Protein AF-A0A821QV28-F1 (afdb_monomer_lite)

Structure (mmCIF, N/CA/C/O backbone):
data_AF-A0A821QV28-F1
#
_entry.id   AF-A0A821QV28-F1
#
loop_
_atom_site.group_PDB
_atom_site.id
_atom_site.type_symbol
_atom_site.label_atom_id
_atom_site.label_alt_id
_atom_site.label_comp_id
_atom_site.label_asym_id
_atom_site.label_entity_id
_atom_site.label_seq_id
_atom_site.pdbx_PDB_ins_code
_atom_site.Cartn_x
_atom_site.Cartn_y
_atom_site.Cartn_z
_atom_site.occupancy
_atom_site.B_iso_or_equiv
_atom_site.auth_seq_id
_atom_site.auth_comp_id
_atom_site.auth_asym_id
_atom_site.auth_atom_id
_atom_site.pdbx_PDB_model_num
ATOM 1 N N . ASN A 1 1 ? -8.777 -14.352 -4.827 1.00 67.94 1 ASN A N 1
ATOM 2 C CA . ASN A 1 1 ? -8.842 -13.408 -3.684 1.00 67.94 1 ASN A CA 1
ATOM 3 C C . ASN A 1 1 ? -9.939 -12.358 -3.811 1.00 67.94 1 ASN A C 1
ATOM 5 O O . ASN A 1 1 ? -9.787 -11.264 -3.285 1.00 67.94 1 ASN A O 1
ATOM 9 N N . GLU A 1 2 ? -11.066 -12.674 -4.447 1.00 85.44 2 GLU A N 1
ATOM 10 C CA . GLU A 1 2 ? -12.109 -11.675 -4.712 1.00 85.44 2 GLU A CA 1
ATOM 11 C C . GLU A 1 2 ? -12.699 -11.081 -3.426 1.00 85.44 2 GLU A C 1
ATOM 13 O O . GLU A 1 2 ? -12.804 -9.868 -3.300 1.00 85.44 2 GLU A O 1
ATOM 18 N N . PHE A 1 3 ? -12.941 -11.912 -2.410 1.00 91.00 3 PHE A N 1
ATOM 19 C CA . PHE A 1 3 ? -13.426 -11.457 -1.105 1.00 91.00 3 PHE A CA 1
ATOM 20 C C . PHE A 1 3 ? -12.509 -10.420 -0.432 1.00 91.00 3 PHE A C 1
ATOM 22 O O . PHE A 1 3 ? -12.969 -9.412 0.104 1.00 91.00 3 PHE A O 1
ATOM 29 N N . ALA A 1 4 ? -11.198 -10.654 -0.468 1.00 91.31 4 ALA A N 1
ATOM 30 C CA . ALA A 1 4 ? -10.232 -9.755 0.151 1.00 91.31 4 ALA A CA 1
ATOM 31 C C . ALA A 1 4 ? -10.121 -8.424 -0.614 1.00 91.31 4 ALA A C 1
ATOM 33 O O . ALA A 1 4 ? -10.015 -7.376 0.016 1.00 91.31 4 ALA A O 1
ATOM 34 N N . VAL A 1 5 ? -10.248 -8.441 -1.946 1.00 92.12 5 VAL A N 1
ATOM 35 C CA . VAL A 1 5 ? -10.335 -7.213 -2.757 1.00 92.12 5 VAL A CA 1
ATOM 36 C C . VAL A 1 5 ? -11.605 -6.422 -2.428 1.00 92.12 5 VAL A C 1
ATOM 38 O O . VAL A 1 5 ? -11.528 -5.225 -2.169 1.00 92.12 5 VAL A O 1
ATOM 41 N N . GLN A 1 6 ? -12.757 -7.090 -2.330 1.00 93.75 6 GLN A N 1
ATOM 42 C CA . GLN A 1 6 ? -14.013 -6.439 -1.936 1.00 93.75 6 GLN A CA 1
ATOM 43 C C . GLN A 1 6 ? -13.938 -5.838 -0.524 1.00 93.75 6 GLN A C 1
ATOM 45 O O . GLN A 1 6 ? -14.475 -4.763 -0.272 1.00 93.75 6 GLN A O 1
ATOM 50 N N . THR A 1 7 ? -13.217 -6.491 0.391 1.00 94.25 7 THR A N 1
ATOM 51 C CA . THR A 1 7 ? -12.977 -5.956 1.740 1.00 94.25 7 THR A CA 1
ATOM 52 C C . THR A 1 7 ? -12.125 -4.686 1.692 1.00 94.25 7 THR A C 1
ATOM 54 O O . THR A 1 7 ? -12.457 -3.706 2.351 1.00 94.25 7 THR A O 1
ATOM 57 N N . ILE A 1 8 ? -11.068 -4.661 0.874 1.00 95.25 8 ILE A N 1
ATOM 58 C CA . ILE A 1 8 ? -10.239 -3.463 0.664 1.00 95.25 8 ILE A CA 1
ATOM 59 C C . ILE A 1 8 ? -11.078 -2.304 0.109 1.00 95.25 8 ILE A C 1
ATOM 61 O O . ILE A 1 8 ? -10.958 -1.175 0.581 1.00 95.25 8 ILE A O 1
ATOM 65 N N . HIS A 1 9 ? -11.972 -2.573 -0.845 1.00 94.44 9 HIS A N 1
ATOM 66 C CA . HIS A 1 9 ? -12.869 -1.547 -1.389 1.00 94.44 9 HIS A CA 1
ATOM 67 C C . HIS A 1 9 ? -13.898 -1.066 -0.360 1.00 94.44 9 HIS A C 1
ATOM 69 O O . HIS A 1 9 ? -14.207 0.122 -0.314 1.00 94.44 9 HIS A O 1
ATOM 75 N N . ALA A 1 10 ? -14.389 -1.944 0.517 1.00 95.00 10 ALA A N 1
ATOM 76 C CA . ALA A 1 10 ? -15.246 -1.533 1.625 1.00 95.00 10 ALA A CA 1
ATOM 77 C C . ALA A 1 10 ? -14.508 -0.599 2.605 1.00 95.00 10 ALA A C 1
ATOM 79 O O . ALA A 1 10 ? -15.081 0.400 3.041 1.00 95.00 10 ALA A O 1
ATOM 80 N N . ILE A 1 11 ? -13.230 -0.871 2.898 1.00 94.25 11 ILE A N 1
ATOM 81 C CA . ILE A 1 11 ? -12.375 0.007 3.715 1.00 94.25 11 ILE A CA 1
ATOM 82 C C . ILE A 1 11 ? -12.212 1.380 3.047 1.00 94.25 11 ILE A C 1
ATOM 84 O O . ILE A 1 11 ? -12.380 2.399 3.717 1.00 94.25 11 ILE A O 1
ATOM 88 N N . ASP A 1 12 ? -11.951 1.422 1.735 1.00 93.81 12 ASP A N 1
ATOM 89 C CA . ASP A 1 12 ? -11.854 2.673 0.961 1.00 93.81 12 ASP A CA 1
ATOM 90 C C . ASP A 1 12 ? -13.133 3.516 1.089 1.00 93.81 12 ASP A C 1
ATOM 92 O O . ASP A 1 12 ? -13.085 4.716 1.363 1.00 93.81 12 ASP A O 1
ATOM 96 N N . LEU A 1 13 ? -14.304 2.890 0.949 1.00 93.56 13 LEU A N 1
ATOM 97 C CA . LEU A 1 13 ? -15.590 3.578 1.084 1.00 93.56 13 LEU A CA 1
ATOM 98 C C . LEU A 1 13 ? -15.814 4.132 2.496 1.00 93.56 13 LEU A C 1
ATOM 100 O O . LEU A 1 13 ? -16.334 5.241 2.633 1.00 93.56 13 LEU A O 1
ATOM 104 N N . CYS A 1 14 ? -15.428 3.388 3.534 1.00 93.69 14 CYS A N 1
ATOM 105 C CA . CYS A 1 14 ? -15.527 3.844 4.920 1.00 93.69 14 CYS A CA 1
ATOM 106 C C . CYS A 1 14 ? -14.605 5.038 5.183 1.00 93.69 14 CYS A C 1
ATOM 108 O O . CYS A 1 14 ? -15.067 6.055 5.695 1.00 93.69 14 CYS A O 1
ATOM 110 N N . ALA A 1 15 ? -13.338 4.945 4.776 1.00 92.50 15 ALA A N 1
ATOM 111 C CA . ALA A 1 15 ? -12.361 6.013 4.950 1.00 92.50 15 ALA A CA 1
ATOM 112 C C . ALA A 1 15 ? -12.755 7.291 4.188 1.00 92.50 15 ALA A C 1
ATOM 114 O O . ALA A 1 15 ? -12.667 8.382 4.736 1.00 92.50 15 ALA A O 1
ATOM 115 N N . ASN A 1 16 ? -13.274 7.177 2.960 1.00 90.62 16 ASN A N 1
ATOM 116 C CA . ASN A 1 16 ? -13.721 8.351 2.197 1.00 90.62 16 ASN A CA 1
ATOM 117 C C . ASN A 1 16 ? -14.967 9.032 2.783 1.00 90.62 16 ASN A C 1
ATOM 119 O O . ASN A 1 16 ? -15.176 10.221 2.558 1.00 90.62 16 ASN A O 1
ATOM 123 N N . ARG A 1 17 ? -15.836 8.288 3.478 1.00 91.25 17 ARG A N 1
ATOM 124 C CA . ARG A 1 17 ? -17.091 8.829 4.029 1.00 91.25 17 ARG A CA 1
ATOM 125 C C . ARG A 1 17 ? -16.951 9.337 5.457 1.00 91.25 17 ARG A C 1
ATOM 127 O O . ARG A 1 17 ? -17.713 10.215 5.848 1.00 91.25 17 ARG A O 1
ATOM 134 N N . ILE A 1 18 ? -16.038 8.758 6.231 1.00 93.00 18 ILE A N 1
ATOM 135 C CA . ILE A 1 18 ? -15.889 9.003 7.665 1.00 93.00 18 ILE A CA 1
ATOM 136 C C . ILE A 1 18 ? -14.421 9.359 7.929 1.00 93.00 18 ILE A C 1
ATOM 138 O O . ILE A 1 18 ? -13.539 8.498 7.986 1.00 93.00 18 ILE A O 1
ATOM 142 N N . SER A 1 19 ? -14.148 10.650 8.101 1.00 87.75 19 SER A N 1
ATOM 143 C CA . SER A 1 19 ? -12.798 11.175 8.342 1.00 87.75 19 SER A CA 1
ATOM 144 C C . SER A 1 19 ? -12.127 10.574 9.582 1.00 87.75 19 SER A C 1
ATOM 146 O O . SER A 1 19 ? -10.928 10.312 9.588 1.00 87.75 19 SER A O 1
ATOM 148 N N . GLU A 1 20 ? -12.916 10.283 10.611 1.00 91.69 20 GLU A N 1
ATOM 149 C CA . GLU A 1 20 ? -12.494 9.810 11.926 1.00 91.69 20 GLU A CA 1
ATOM 150 C C . GLU A 1 20 ? -11.893 8.403 11.879 1.00 91.69 20 GLU A C 1
ATOM 152 O O . GLU A 1 20 ? -11.078 8.050 12.728 1.00 91.69 20 GLU A O 1
ATOM 157 N N . VAL A 1 21 ? -12.263 7.597 10.877 1.00 92.69 21 VAL A N 1
ATOM 158 C CA . VAL A 1 21 ? -11.722 6.241 10.694 1.00 92.69 21 VAL A CA 1
ATOM 159 C C . VAL A 1 21 ? -10.652 6.178 9.610 1.00 92.69 21 VAL A C 1
ATOM 161 O O . VAL A 1 21 ? -10.061 5.117 9.419 1.00 92.69 21 VAL A O 1
ATOM 164 N N . THR A 1 22 ? -10.374 7.281 8.905 1.00 90.69 22 THR A N 1
ATOM 165 C CA . THR A 1 22 ? -9.421 7.305 7.782 1.00 90.69 22 THR A CA 1
ATOM 166 C C . THR A 1 22 ? -8.031 6.848 8.217 1.00 90.69 22 THR A C 1
ATOM 168 O O . THR A 1 22 ? -7.430 6.002 7.558 1.00 90.69 22 THR A O 1
ATOM 171 N N . GLU A 1 23 ? -7.539 7.341 9.356 1.00 90.38 23 GLU A N 1
ATOM 172 C CA . GLU A 1 23 ? -6.225 6.961 9.884 1.00 90.38 23 GLU A CA 1
ATOM 173 C C . GLU A 1 23 ? -6.165 5.470 10.256 1.00 90.38 23 GLU A C 1
ATOM 175 O O . GLU A 1 23 ? -5.220 4.769 9.889 1.00 90.38 23 GLU A O 1
ATOM 180 N N . ALA A 1 24 ? -7.202 4.951 10.920 1.00 91.94 24 ALA A N 1
ATOM 181 C CA . ALA A 1 24 ? -7.296 3.531 11.256 1.00 91.94 24 ALA A CA 1
ATOM 182 C C . ALA A 1 24 ? -7.334 2.651 9.993 1.00 91.94 24 ALA A C 1
ATOM 184 O O . ALA A 1 24 ? -6.616 1.655 9.907 1.00 91.94 24 ALA A O 1
ATOM 185 N N . CYS A 1 25 ? -8.109 3.057 8.983 1.00 93.50 25 CYS A N 1
ATOM 186 C CA . CYS A 1 25 ? -8.199 2.369 7.696 1.00 93.50 25 CYS A CA 1
ATOM 187 C C . CYS A 1 25 ? -6.853 2.356 6.960 1.00 93.50 25 CYS A C 1
ATOM 189 O O . CYS A 1 25 ? -6.450 1.325 6.426 1.00 93.50 25 CYS A O 1
ATOM 191 N N . LEU A 1 26 ? -6.131 3.479 6.958 1.00 92.06 26 LEU A N 1
ATOM 192 C CA . LEU A 1 26 ? -4.796 3.576 6.371 1.00 92.06 26 LEU A CA 1
ATOM 193 C C . LEU A 1 26 ? -3.798 2.631 7.054 1.00 92.06 26 LEU A C 1
ATOM 195 O O . LEU A 1 26 ? -3.036 1.953 6.365 1.00 92.06 26 LEU A O 1
ATOM 199 N N . ASN A 1 27 ? -3.826 2.540 8.385 1.00 91.69 27 ASN A N 1
ATOM 200 C CA . ASN A 1 27 ? -2.958 1.628 9.132 1.00 91.69 27 ASN A CA 1
ATOM 201 C C . ASN A 1 27 ? -3.236 0.154 8.793 1.00 91.69 27 ASN A C 1
ATOM 203 O O . ASN A 1 27 ? -2.295 -0.609 8.568 1.00 91.69 27 ASN A O 1
ATOM 207 N N . GLU A 1 28 ? -4.506 -0.241 8.677 1.00 92.88 28 GLU A N 1
ATOM 208 C CA . GLU A 1 28 ? -4.884 -1.592 8.237 1.00 92.88 28 GLU A CA 1
ATOM 209 C C . GLU A 1 28 ? -4.412 -1.886 6.804 1.00 92.88 28 GLU A C 1
ATOM 211 O O . GLU A 1 28 ? -3.822 -2.935 6.533 1.00 92.88 28 GLU A O 1
ATOM 216 N N . LEU A 1 29 ? -4.581 -0.936 5.878 1.00 93.25 29 LEU A N 1
ATOM 217 C CA . LEU A 1 29 ? -4.119 -1.090 4.495 1.00 93.25 29 LEU A CA 1
ATOM 218 C C . LEU A 1 29 ? -2.593 -1.272 4.414 1.00 93.25 29 LEU A C 1
ATOM 220 O O . LEU A 1 29 ? -2.112 -2.084 3.624 1.00 93.25 29 LEU A O 1
ATOM 224 N N . VAL A 1 30 ? -1.820 -0.587 5.263 1.00 92.38 30 VAL A N 1
ATOM 225 C CA . VAL A 1 30 ? -0.359 -0.776 5.354 1.00 92.38 30 VAL A CA 1
ATOM 226 C C . VAL A 1 30 ? 0.000 -2.196 5.800 1.00 92.38 30 VAL A C 1
ATOM 228 O O . VAL A 1 30 ? 0.936 -2.801 5.268 1.00 92.38 30 VAL A O 1
ATOM 231 N N . VAL A 1 31 ? -0.757 -2.778 6.732 1.00 91.31 31 VAL A N 1
ATOM 232 C CA . VAL A 1 31 ? -0.569 -4.180 7.136 1.00 91.31 31 VAL A CA 1
ATOM 233 C C . VAL A 1 31 ? -0.865 -5.130 5.969 1.00 91.31 31 VAL A C 1
ATOM 235 O O . VAL A 1 31 ? -0.139 -6.112 5.771 1.00 91.31 31 VAL A O 1
ATOM 238 N N . LEU A 1 32 ? -1.886 -4.836 5.156 1.00 91.00 32 LEU A N 1
ATOM 239 C CA . LEU A 1 32 ? -2.223 -5.625 3.965 1.00 91.00 32 LEU A CA 1
ATOM 240 C C . LEU A 1 32 ? -1.129 -5.572 2.887 1.00 91.00 32 LEU A C 1
ATOM 242 O O . LEU A 1 32 ? -0.855 -6.589 2.248 1.00 91.00 32 LEU A O 1
ATOM 246 N N . MET A 1 33 ? -0.421 -4.448 2.753 1.00 87.69 33 MET A N 1
ATOM 247 C CA . MET A 1 33 ? 0.730 -4.314 1.847 1.00 87.69 33 MET A CA 1
ATOM 248 C C . MET A 1 33 ? 1.929 -5.199 2.217 1.00 87.69 33 MET A C 1
ATOM 250 O O . MET A 1 33 ? 2.791 -5.450 1.377 1.00 87.69 33 MET A O 1
ATOM 254 N N . SER A 1 34 ? 1.997 -5.683 3.459 1.00 85.06 34 SER A N 1
ATOM 255 C CA . SER A 1 34 ? 3.053 -6.591 3.926 1.00 85.06 34 SER A CA 1
ATOM 256 C C . SER A 1 34 ? 2.712 -8.078 3.727 1.00 85.06 34 SER A C 1
ATOM 258 O O . SER A 1 34 ? 3.475 -8.954 4.143 1.00 85.06 34 SER A O 1
ATOM 260 N N . LYS A 1 35 ? 1.559 -8.401 3.124 1.00 86.69 35 LYS A N 1
ATOM 261 C CA . LYS A 1 35 ? 1.171 -9.785 2.805 1.00 86.69 35 LYS A CA 1
ATOM 262 C C . LYS A 1 35 ? 1.947 -10.310 1.591 1.00 86.69 35 LYS A C 1
ATOM 264 O O . LYS A 1 35 ? 2.633 -9.570 0.905 1.00 86.69 35 LYS A O 1
ATOM 269 N N . LYS A 1 36 ? 1.859 -11.622 1.338 1.00 82.56 36 LYS A N 1
ATOM 270 C CA . LYS A 1 36 ? 2.537 -12.275 0.199 1.00 82.56 36 LYS A CA 1
ATOM 271 C C . LYS A 1 36 ? 1.772 -12.157 -1.120 1.00 82.56 36 LYS A C 1
ATOM 273 O O . LYS A 1 36 ? 2.334 -12.448 -2.167 1.00 82.56 36 LYS A O 1
ATOM 278 N N . ASP A 1 37 ? 0.494 -11.801 -1.060 1.00 90.25 37 ASP A N 1
ATOM 279 C CA . ASP A 1 37 ? -0.377 -11.823 -2.226 1.00 90.25 37 ASP A CA 1
ATOM 280 C C . ASP A 1 37 ? -0.286 -10.517 -3.010 1.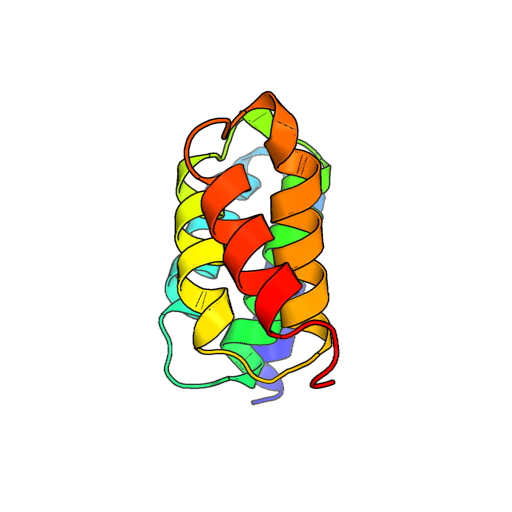00 90.25 37 ASP A C 1
ATOM 282 O O . ASP A 1 37 ? -0.756 -9.476 -2.558 1.00 90.25 37 ASP A O 1
ATOM 286 N N . GLU A 1 38 ? 0.303 -10.580 -4.198 1.00 89.31 38 GLU A N 1
ATOM 287 C CA . GLU A 1 38 ? 0.577 -9.398 -5.010 1.00 89.31 38 GLU A CA 1
ATOM 288 C C . GLU A 1 38 ? -0.691 -8.628 -5.408 1.00 89.31 38 GLU A C 1
ATOM 290 O O . GLU A 1 38 ? -0.662 -7.401 -5.469 1.00 89.31 38 GLU A O 1
ATOM 295 N N . THR A 1 39 ? -1.827 -9.316 -5.592 1.00 90.94 39 THR A N 1
ATOM 296 C CA . THR A 1 39 ? -3.110 -8.662 -5.909 1.00 90.94 39 THR A CA 1
ATOM 297 C C . THR A 1 39 ? -3.601 -7.837 -4.723 1.00 90.94 39 THR A C 1
ATOM 299 O O . THR A 1 39 ? -4.039 -6.702 -4.889 1.00 90.94 39 THR A O 1
ATOM 302 N N . ILE A 1 40 ? -3.481 -8.383 -3.511 1.00 92.44 40 ILE A N 1
ATOM 303 C CA . ILE A 1 40 ? -3.845 -7.687 -2.269 1.00 92.44 40 ILE A CA 1
ATOM 304 C C . ILE A 1 40 ? -2.952 -6.478 -2.035 1.00 92.44 40 ILE A C 1
ATOM 306 O O . ILE A 1 40 ? -3.455 -5.403 -1.704 1.00 92.44 40 ILE A O 1
ATOM 310 N N . ILE A 1 41 ? -1.643 -6.631 -2.242 1.00 92.00 41 ILE A N 1
ATOM 311 C CA . ILE A 1 41 ? -0.697 -5.518 -2.138 1.00 92.00 41 ILE A CA 1
ATOM 312 C C . ILE A 1 41 ? -1.071 -4.431 -3.154 1.00 92.00 41 ILE A C 1
ATOM 314 O O . ILE A 1 41 ? -1.145 -3.259 -2.790 1.00 92.00 41 ILE A O 1
ATOM 318 N N . ALA A 1 42 ? -1.341 -4.804 -4.408 1.00 92.00 42 ALA A N 1
ATOM 319 C CA . ALA A 1 42 ? -1.652 -3.849 -5.461 1.00 92.00 42 ALA A CA 1
ATOM 320 C C . ALA A 1 42 ? -2.938 -3.059 -5.192 1.00 92.00 42 ALA A C 1
ATOM 322 O O . ALA A 1 42 ? -2.916 -1.832 -5.272 1.00 92.00 42 ALA A O 1
ATOM 323 N N . GLU A 1 43 ? -4.026 -3.733 -4.819 1.00 94.25 43 GLU A N 1
ATOM 324 C CA . GLU A 1 43 ? -5.284 -3.065 -4.467 1.00 94.25 43 GLU A CA 1
ATOM 325 C C . GLU A 1 43 ? -5.126 -2.156 -3.243 1.00 94.25 43 GLU A C 1
ATOM 327 O O . GLU A 1 43 ? -5.574 -1.009 -3.260 1.00 94.25 43 GLU A O 1
ATOM 332 N N . SER A 1 44 ? -4.400 -2.611 -2.215 1.00 94.25 44 SER A N 1
ATOM 333 C CA . SER A 1 44 ? -4.122 -1.795 -1.023 1.00 94.25 44 SER A CA 1
ATOM 334 C C . SER A 1 44 ? -3.356 -0.518 -1.380 1.00 94.25 44 SER A C 1
ATOM 336 O O . SER A 1 44 ? -3.710 0.565 -0.922 1.00 94.25 44 SER A O 1
ATOM 338 N N . VAL A 1 45 ? -2.340 -0.618 -2.246 1.00 93.56 45 VAL A N 1
ATOM 339 C CA . VAL A 1 45 ? -1.555 0.530 -2.729 1.00 93.56 45 VAL A CA 1
ATOM 340 C C . VAL A 1 45 ? -2.424 1.527 -3.499 1.00 93.56 45 VAL A C 1
ATOM 342 O O . VAL A 1 45 ? -2.271 2.736 -3.319 1.00 93.56 45 VAL A O 1
ATOM 345 N N . VAL A 1 46 ? -3.333 1.047 -4.351 1.00 93.62 46 VAL A N 1
ATOM 346 C CA . VAL A 1 46 ? -4.238 1.908 -5.133 1.00 93.62 46 VAL A CA 1
ATOM 347 C C . VAL A 1 46 ? -5.199 2.668 -4.216 1.00 93.62 46 VAL A C 1
ATOM 349 O O . VAL A 1 46 ? -5.391 3.873 -4.401 1.00 93.62 46 VAL A O 1
ATOM 352 N N . VAL A 1 47 ? -5.764 1.995 -3.210 1.00 94.12 47 VAL A N 1
ATOM 353 C CA . VAL A 1 47 ? -6.642 2.622 -2.211 1.00 94.12 47 VAL A CA 1
ATOM 354 C C . VAL A 1 47 ? -5.877 3.626 -1.351 1.00 94.12 47 VAL A C 1
ATOM 356 O O . VAL A 1 47 ? -6.312 4.768 -1.222 1.00 94.12 47 VAL A O 1
ATOM 359 N N . ILE A 1 48 ? -4.699 3.261 -0.834 1.00 92.81 48 ILE A N 1
ATOM 360 C CA . ILE A 1 48 ? -3.847 4.184 -0.068 1.00 92.81 48 ILE A CA 1
ATOM 361 C C . ILE A 1 48 ? -3.543 5.425 -0.894 1.00 92.81 48 ILE A C 1
ATOM 363 O O . ILE A 1 48 ? -3.732 6.537 -0.412 1.00 92.81 48 ILE A O 1
ATOM 367 N N . LYS A 1 49 ? -3.129 5.258 -2.156 1.00 91.50 49 LYS A N 1
ATOM 368 C CA . LYS A 1 49 ? -2.869 6.387 -3.051 1.00 91.50 49 LYS A CA 1
ATOM 369 C C . LYS A 1 49 ? -4.079 7.312 -3.127 1.00 91.50 49 LYS A C 1
ATOM 371 O O . LYS A 1 49 ? -3.885 8.512 -2.988 1.00 91.50 49 LYS A O 1
ATOM 376 N N . ARG A 1 50 ? -5.295 6.777 -3.297 1.00 90.94 50 ARG A N 1
ATOM 377 C CA . ARG A 1 50 ? -6.550 7.549 -3.353 1.00 90.94 50 ARG A CA 1
ATOM 378 C C . ARG A 1 50 ? -6.799 8.347 -2.070 1.00 90.94 50 ARG A C 1
ATOM 380 O O . ARG A 1 50 ? -7.023 9.551 -2.152 1.00 90.94 50 ARG A O 1
ATOM 387 N N . LEU A 1 51 ? -6.698 7.699 -0.909 1.00 90.44 51 LEU A N 1
ATOM 388 C CA . LEU A 1 51 ? -6.901 8.338 0.396 1.00 90.44 51 LEU A CA 1
ATOM 389 C C . LEU A 1 51 ? -5.852 9.424 0.672 1.00 90.44 51 LEU A C 1
ATOM 391 O O . LEU A 1 51 ? -6.176 10.494 1.184 1.00 90.44 51 LEU A O 1
ATOM 395 N N . LEU A 1 52 ? -4.602 9.189 0.266 1.00 87.12 52 LEU A N 1
ATOM 396 C CA . LEU A 1 52 ? -3.515 10.154 0.407 1.00 87.12 52 LEU A CA 1
ATOM 397 C C . LEU A 1 52 ? -3.667 11.378 -0.504 1.00 87.12 52 LEU A C 1
ATOM 399 O O . LEU A 1 52 ? -3.193 12.444 -0.121 1.00 87.12 52 LEU A O 1
ATOM 403 N N . GLN A 1 53 ? -4.343 11.273 -1.661 1.00 83.19 53 GLN A N 1
ATOM 404 C CA . GLN A 1 53 ? -4.571 12.442 -2.534 1.00 83.19 53 GLN A CA 1
ATOM 405 C C . GLN A 1 53 ? -5.401 13.528 -1.840 1.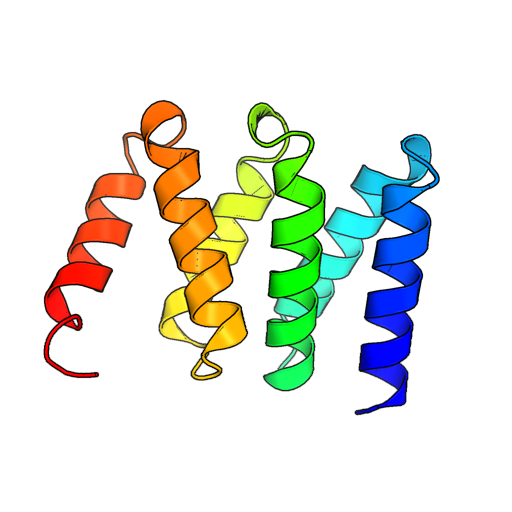00 83.19 53 GLN A C 1
ATOM 407 O O . GLN A 1 53 ? -5.330 14.685 -2.239 1.00 83.19 53 GLN A O 1
ATOM 412 N N . MET A 1 54 ? -6.179 13.169 -0.814 1.00 78.44 54 MET A N 1
ATOM 413 C CA . MET A 1 54 ? -6.969 14.136 -0.058 1.00 78.44 54 MET A CA 1
ATOM 414 C C . MET A 1 54 ? -6.123 14.930 0.947 1.00 78.44 54 MET A C 1
ATOM 416 O O . MET A 1 54 ? -6.416 16.100 1.155 1.00 78.44 54 MET A O 1
ATOM 420 N N . ASN A 1 55 ? -5.085 14.329 1.551 1.00 72.38 55 ASN A N 1
ATOM 421 C CA . ASN A 1 55 ? -4.270 14.943 2.616 1.00 72.38 55 ASN A CA 1
ATOM 422 C C . ASN A 1 55 ? -2.807 14.427 2.624 1.00 72.38 55 ASN A C 1
ATOM 424 O O . ASN A 1 55 ? -2.409 13.694 3.534 1.00 72.38 55 ASN A O 1
ATOM 428 N N . PRO A 1 56 ? -1.966 14.797 1.642 1.00 68.69 56 PRO A N 1
ATOM 429 C CA . PRO A 1 56 ? -0.635 14.202 1.470 1.00 68.69 56 PRO A CA 1
ATOM 430 C C . PRO A 1 56 ? 0.379 14.574 2.569 1.00 68.69 56 PRO A C 1
ATOM 432 O O . PRO A 1 56 ? 1.279 13.789 2.871 1.00 68.69 56 PRO A O 1
ATOM 435 N N . SER A 1 57 ? 0.234 15.738 3.211 1.00 70.06 57 SER A N 1
ATOM 436 C CA . SER A 1 57 ? 1.189 16.259 4.205 1.00 70.06 57 SER A CA 1
ATOM 437 C C . SER A 1 57 ? 1.207 15.488 5.533 1.00 70.06 57 SER A C 1
ATOM 439 O O . SER A 1 57 ? 2.199 15.536 6.260 1.00 70.06 57 SER A O 1
ATOM 441 N N . GLN A 1 58 ? 0.136 14.758 5.856 1.00 75.06 58 GLN A N 1
ATOM 442 C CA . GLN A 1 58 ? -0.052 14.137 7.171 1.00 75.06 58 GLN A CA 1
ATOM 443 C C . GLN A 1 58 ? 0.577 12.733 7.288 1.00 75.06 58 GLN A C 1
ATOM 445 O O . GLN A 1 58 ? 0.889 12.289 8.390 1.00 75.06 58 GLN A O 1
ATOM 450 N N . TYR A 1 59 ? 0.832 12.040 6.172 1.00 80.56 59 TYR A N 1
ATOM 451 C CA . TYR A 1 59 ? 1.091 10.588 6.169 1.00 80.56 59 TYR A CA 1
ATOM 452 C C . TYR A 1 59 ? 2.471 10.181 5.621 1.00 80.56 59 TYR A C 1
ATOM 454 O O . TYR A 1 59 ? 2.635 9.147 4.966 1.00 80.56 59 TYR A O 1
ATOM 462 N N . GLY A 1 60 ? 3.510 10.970 5.912 1.00 79.75 60 GLY A N 1
ATOM 463 C CA . GLY A 1 60 ? 4.867 10.746 5.391 1.00 79.75 60 GLY A CA 1
ATOM 464 C C . GLY A 1 60 ? 5.481 9.367 5.700 1.00 79.75 60 GLY A C 1
ATOM 465 O O . GLY A 1 60 ? 6.295 8.864 4.923 1.00 79.75 60 GLY A O 1
ATOM 466 N N . SER A 1 61 ? 5.108 8.723 6.811 1.00 83.31 61 SER A N 1
ATOM 467 C CA . SER A 1 61 ? 5.566 7.368 7.171 1.00 83.31 61 SER A CA 1
ATOM 468 C C . SER A 1 61 ? 4.988 6.287 6.247 1.00 83.31 61 SER A C 1
ATOM 470 O O . SER A 1 61 ? 5.728 5.416 5.785 1.00 83.31 61 SER A O 1
ATOM 472 N N . ILE A 1 62 ? 3.697 6.383 5.922 1.00 87.00 62 ILE A N 1
ATOM 473 C CA . ILE A 1 62 ? 2.973 5.462 5.032 1.00 87.00 62 ILE A CA 1
ATOM 474 C C . ILE A 1 62 ? 3.532 5.544 3.614 1.00 87.00 62 ILE A C 1
ATOM 476 O O . ILE A 1 62 ? 3.777 4.523 2.966 1.00 87.00 62 ILE A O 1
ATOM 480 N N . ILE A 1 63 ? 3.815 6.764 3.155 1.00 84.12 63 ILE A N 1
ATOM 481 C CA . ILE A 1 63 ? 4.437 7.006 1.854 1.00 84.12 63 ILE A CA 1
ATOM 482 C C . ILE A 1 63 ? 5.788 6.288 1.776 1.00 84.12 63 ILE A C 1
ATOM 484 O O . ILE A 1 63 ? 6.014 5.511 0.852 1.00 84.12 63 ILE A O 1
ATOM 488 N N . LYS A 1 64 ? 6.669 6.460 2.772 1.00 83.19 64 LYS A N 1
ATOM 489 C CA . LYS A 1 64 ? 7.975 5.772 2.803 1.00 83.19 64 LYS A CA 1
ATOM 490 C C . LYS A 1 64 ? 7.839 4.251 2.736 1.00 83.19 64 LYS A C 1
ATOM 492 O O . LYS A 1 64 ? 8.610 3.607 2.026 1.00 83.19 64 LYS A O 1
ATOM 497 N N . HIS A 1 65 ? 6.867 3.683 3.448 1.00 86.06 65 HIS A N 1
ATOM 498 C CA . HIS A 1 65 ? 6.609 2.245 3.406 1.00 86.06 65 HIS A CA 1
ATOM 499 C C . HIS A 1 65 ? 6.163 1.792 2.008 1.00 86.06 65 HIS A C 1
ATOM 501 O O . HIS A 1 65 ? 6.684 0.818 1.466 1.00 86.06 65 HIS A O 1
ATOM 507 N N . THR A 1 66 ? 5.276 2.566 1.382 1.00 85.81 66 THR A N 1
ATOM 508 C CA . THR A 1 66 ? 4.770 2.323 0.026 1.00 85.81 66 THR A CA 1
ATOM 509 C C . THR A 1 66 ? 5.881 2.354 -1.026 1.00 85.81 66 THR A C 1
ATOM 511 O O . THR A 1 66 ? 5.935 1.491 -1.902 1.00 85.81 66 THR A O 1
ATOM 514 N N . LEU A 1 67 ? 6.839 3.276 -0.895 1.00 84.19 67 LEU A N 1
ATOM 515 C CA . LEU A 1 67 ? 8.011 3.363 -1.773 1.00 84.19 67 LEU A CA 1
ATOM 516 C C . LEU A 1 67 ? 8.923 2.134 -1.690 1.00 84.19 67 LEU A C 1
ATOM 518 O O . LEU A 1 67 ? 9.475 1.715 -2.705 1.00 84.19 67 LEU A O 1
ATOM 522 N N . HIS A 1 68 ? 9.079 1.532 -0.507 1.00 84.25 68 HIS A N 1
ATOM 523 C CA . HIS A 1 68 ? 9.934 0.352 -0.328 1.00 84.25 68 HIS A CA 1
ATOM 524 C C . HIS A 1 68 ? 9.408 -0.888 -1.070 1.00 84.25 68 HIS A C 1
ATOM 526 O O . HIS A 1 68 ? 10.162 -1.816 -1.366 1.00 84.25 68 HIS A O 1
ATOM 532 N N . ILE A 1 69 ? 8.114 -0.906 -1.381 1.00 83.31 69 ILE A N 1
ATOM 533 C CA . ILE A 1 69 ? 7.453 -2.018 -2.059 1.00 83.31 69 ILE A CA 1
ATOM 534 C C . ILE A 1 69 ? 7.523 -1.874 -3.595 1.00 83.31 69 ILE A C 1
ATOM 536 O O . ILE A 1 69 ? 7.297 -2.851 -4.304 1.00 83.31 69 ILE A O 1
ATOM 540 N N . LEU A 1 70 ? 7.941 -0.712 -4.123 1.00 82.06 70 LEU A N 1
ATOM 541 C CA . LEU A 1 70 ? 8.065 -0.455 -5.567 1.00 82.06 70 LEU A CA 1
ATOM 542 C C . LEU A 1 70 ? 8.889 -1.516 -6.310 1.00 82.06 70 LEU A C 1
ATOM 544 O O . LEU A 1 70 ? 8.515 -1.915 -7.405 1.00 82.06 70 LEU A O 1
ATOM 548 N N . ASP A 1 71 ? 9.994 -1.963 -5.710 1.00 78.94 71 ASP A N 1
ATOM 549 C CA . ASP A 1 71 ? 10.910 -2.938 -6.317 1.00 78.94 71 ASP A CA 1
ATOM 550 C C . ASP A 1 71 ? 10.378 -4.389 -6.223 1.00 78.94 71 ASP A C 1
ATOM 552 O O . ASP A 1 71 ? 10.981 -5.303 -6.780 1.00 78.94 71 ASP A O 1
ATOM 556 N N . LYS A 1 72 ? 9.277 -4.619 -5.491 1.00 81.81 72 LYS A N 1
ATOM 557 C CA . LYS A 1 72 ? 8.713 -5.950 -5.192 1.00 81.81 72 LYS A CA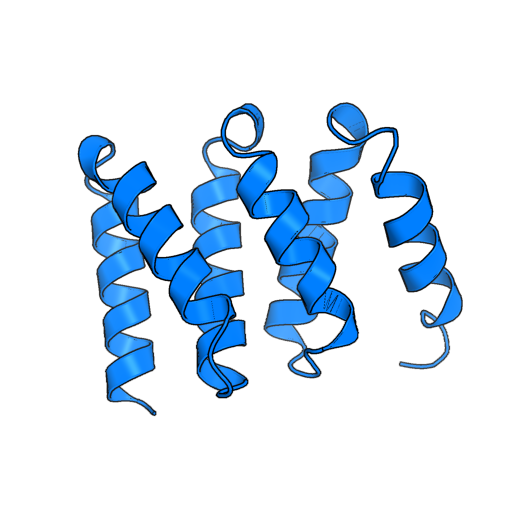 1
ATOM 558 C C . LYS A 1 72 ? 7.421 -6.261 -5.947 1.00 81.81 72 LYS A C 1
ATOM 560 O O . LYS A 1 72 ? 7.044 -7.426 -6.010 1.00 81.81 72 LYS A O 1
ATOM 565 N N . ILE A 1 73 ? 6.731 -5.246 -6.462 1.00 84.88 73 ILE A N 1
ATOM 566 C CA . ILE A 1 73 ? 5.496 -5.416 -7.233 1.00 84.88 73 ILE A CA 1
ATOM 567 C C . ILE A 1 73 ? 5.835 -5.419 -8.723 1.00 84.88 73 ILE A C 1
ATOM 569 O O . ILE A 1 73 ? 6.733 -4.716 -9.160 1.00 84.88 73 ILE A O 1
ATOM 573 N N . THR A 1 74 ? 5.089 -6.186 -9.506 1.00 86.38 74 THR A N 1
ATOM 574 C CA . THR A 1 74 ? 5.110 -6.227 -10.972 1.00 86.38 74 THR A CA 1
ATOM 575 C C . THR A 1 74 ? 3.820 -5.668 -11.582 1.00 86.38 74 THR A C 1
ATOM 577 O O . THR A 1 74 ? 3.841 -5.167 -12.708 1.00 86.38 74 THR A O 1
ATOM 580 N N . ILE A 1 75 ? 2.716 -5.660 -10.819 1.00 89.62 75 ILE A N 1
ATOM 581 C CA . ILE A 1 75 ? 1.401 -5.157 -11.244 1.00 89.62 75 ILE A CA 1
ATOM 582 C C . ILE A 1 75 ? 1.468 -3.669 -11.668 1.00 89.62 75 ILE A C 1
ATOM 584 O O . ILE A 1 75 ? 1.801 -2.801 -10.848 1.00 89.62 75 ILE A O 1
ATOM 588 N N . PRO A 1 76 ? 1.093 -3.327 -12.922 1.00 88.00 76 PRO A N 1
ATOM 589 C CA . PRO A 1 76 ? 1.232 -1.973 -13.470 1.00 88.00 76 PRO A CA 1
ATOM 590 C C . PRO A 1 76 ? 0.482 -0.880 -12.700 1.00 88.00 76 PRO A C 1
ATOM 592 O O . PRO A 1 76 ? 1.019 0.209 -12.494 1.00 88.00 76 PRO A O 1
ATOM 595 N N . THR A 1 77 ? -0.742 -1.156 -12.247 1.00 88.12 77 THR A N 1
ATOM 596 C CA . THR A 1 77 ? -1.602 -0.175 -11.560 1.00 88.12 77 THR A CA 1
ATOM 597 C C . THR A 1 77 ? -1.003 0.278 -10.228 1.00 88.12 77 THR A C 1
ATOM 599 O O . THR A 1 77 ? -0.986 1.471 -9.906 1.00 88.12 77 THR A O 1
ATOM 602 N N . ALA A 1 78 ? -0.441 -0.667 -9.473 1.00 90.75 78 ALA A N 1
ATOM 603 C CA . ALA A 1 78 ? 0.269 -0.382 -8.235 1.00 90.75 78 ALA A CA 1
ATOM 604 C C . ALA A 1 78 ? 1.562 0.393 -8.510 1.00 90.75 78 ALA A C 1
ATOM 606 O O . ALA A 1 78 ? 1.806 1.419 -7.880 1.00 90.75 78 ALA A O 1
ATOM 607 N N . HIS A 1 79 ? 2.338 -0.014 -9.520 1.00 88.75 79 HIS A N 1
ATOM 608 C CA . HIS A 1 79 ? 3.517 0.732 -9.967 1.00 88.75 79 HIS A CA 1
ATOM 609 C C . HIS A 1 79 ? 3.198 2.195 -10.297 1.00 88.75 79 HIS A C 1
ATOM 611 O O . HIS A 1 79 ? 3.906 3.093 -9.845 1.00 88.75 79 HIS A O 1
ATOM 617 N N . ALA A 1 80 ? 2.144 2.453 -11.074 1.00 90.25 80 ALA A N 1
ATOM 618 C CA . ALA A 1 80 ? 1.730 3.809 -11.424 1.00 90.25 80 ALA A CA 1
ATOM 619 C C . ALA A 1 80 ? 1.325 4.621 -10.183 1.00 90.25 80 ALA A C 1
ATOM 621 O O . ALA A 1 80 ? 1.697 5.786 -10.062 1.00 90.25 80 ALA A O 1
ATOM 622 N N . SER A 1 81 ? 0.633 3.990 -9.231 1.00 91.06 81 SER A N 1
ATOM 623 C CA . SER A 1 81 ? 0.205 4.624 -7.978 1.00 91.06 81 SER A CA 1
ATOM 624 C C . SER A 1 81 ? 1.388 5.014 -7.088 1.00 91.06 81 SER A C 1
ATOM 626 O O . SER A 1 81 ? 1.437 6.135 -6.587 1.00 91.06 81 SER A O 1
ATOM 628 N N . ILE A 1 82 ? 2.387 4.137 -6.950 1.00 88.50 82 ILE A N 1
ATOM 629 C CA . ILE A 1 82 ? 3.607 4.432 -6.185 1.00 88.50 82 ILE A CA 1
ATOM 630 C C . ILE A 1 82 ? 4.423 5.534 -6.871 1.00 88.50 82 ILE A C 1
ATOM 632 O O . ILE A 1 82 ? 4.926 6.435 -6.207 1.00 88.50 82 ILE A O 1
ATOM 636 N N . ARG A 1 83 ? 4.525 5.511 -8.206 1.00 86.69 83 ARG A N 1
ATOM 637 C CA . ARG A 1 83 ? 5.198 6.577 -8.966 1.00 86.69 83 ARG A CA 1
ATOM 638 C C . ARG A 1 83 ? 4.504 7.926 -8.813 1.00 86.69 83 ARG A C 1
ATOM 640 O O . ARG A 1 83 ? 5.190 8.931 -8.667 1.00 86.69 83 ARG A O 1
ATOM 647 N N . TRP A 1 84 ? 3.170 7.948 -8.804 1.00 87.81 84 TRP A N 1
ATOM 648 C CA . TRP A 1 84 ? 2.409 9.162 -8.512 1.00 87.81 84 TRP A CA 1
ATOM 649 C C . TRP A 1 84 ? 2.760 9.708 -7.121 1.00 87.81 84 TRP A C 1
ATOM 651 O O . TRP A 1 84 ? 3.074 10.888 -7.003 1.00 87.81 84 TRP A O 1
ATOM 661 N N . LEU A 1 85 ? 2.823 8.842 -6.099 1.00 84.75 85 LEU A N 1
ATOM 662 C CA . LEU A 1 85 ? 3.229 9.245 -4.747 1.00 84.75 85 LEU A CA 1
ATOM 663 C C . LEU A 1 85 ? 4.641 9.850 -4.715 1.00 84.75 85 LEU A C 1
ATOM 665 O O . LEU A 1 85 ? 4.854 10.829 -4.012 1.00 84.75 85 LEU A O 1
ATOM 669 N N . ILE A 1 86 ? 5.599 9.317 -5.485 1.00 81.12 86 ILE A N 1
ATOM 670 C CA . ILE A 1 86 ? 6.950 9.904 -5.602 1.00 81.12 86 ILE A CA 1
ATOM 671 C C . ILE A 1 86 ? 6.883 11.328 -6.157 1.00 81.12 86 ILE A C 1
ATOM 673 O O . ILE A 1 86 ? 7.565 12.207 -5.633 1.00 81.12 86 ILE A O 1
ATOM 677 N N . GLY A 1 87 ? 6.079 11.537 -7.204 1.00 79.12 87 GLY A N 1
ATOM 678 C CA . GLY A 1 87 ? 5.896 12.844 -7.835 1.00 79.12 87 GLY A CA 1
ATOM 679 C C . GLY A 1 87 ? 5.294 13.871 -6.879 1.00 79.12 87 GLY A C 1
ATOM 680 O O . GLY A 1 87 ? 5.843 14.955 -6.739 1.00 79.12 87 GLY A O 1
ATOM 681 N N . GLU A 1 88 ? 4.237 13.494 -6.159 1.00 76.75 88 GLU A N 1
ATOM 682 C CA . GLU A 1 88 ? 3.560 14.369 -5.188 1.00 76.75 88 GLU A CA 1
ATOM 683 C C . GLU A 1 88 ? 4.457 14.727 -3.988 1.00 76.75 88 GLU A C 1
ATOM 685 O O . GLU A 1 88 ? 4.300 15.755 -3.334 1.00 76.75 88 GLU A O 1
ATOM 690 N N . CYS A 1 89 ? 5.435 13.871 -3.686 1.00 67.06 89 CYS A N 1
ATOM 691 C CA . CYS A 1 89 ? 6.334 14.029 -2.549 1.00 67.06 89 CYS A CA 1
ATOM 692 C C . CYS A 1 89 ? 7.613 14.816 -2.853 1.00 67.06 89 CYS A C 1
ATOM 694 O O . CYS A 1 89 ? 8.488 14.874 -1.980 1.00 67.06 89 CYS A O 1
ATOM 696 N N . SER A 1 90 ? 7.754 15.407 -4.046 1.00 61.66 90 SER A N 1
ATOM 697 C CA . SER A 1 90 ? 8.950 16.170 -4.438 1.00 61.66 90 SER A CA 1
ATOM 698 C C . SER A 1 90 ? 9.309 17.266 -3.432 1.00 61.66 90 SER A C 1
ATOM 700 O O . SER A 1 90 ? 10.490 17.477 -3.149 1.00 61.66 90 SER A O 1
ATOM 702 N N . ASP A 1 91 ? 8.293 17.882 -2.826 1.00 60.19 91 ASP A N 1
ATOM 703 C CA . ASP A 1 91 ? 8.459 19.020 -1.917 1.00 60.19 91 ASP A CA 1
ATOM 704 C C . ASP A 1 91 ? 8.693 18.588 -0.459 1.00 60.19 91 ASP A C 1
ATOM 706 O O . ASP A 1 91 ? 9.360 19.283 0.304 1.00 60.19 91 ASP A O 1
ATOM 710 N N . TRP A 1 92 ? 8.198 17.407 -0.069 1.00 57.88 92 TRP A N 1
ATOM 711 C CA . TRP A 1 92 ? 8.209 16.922 1.322 1.00 57.88 92 TRP A CA 1
ATOM 712 C C . TRP A 1 92 ? 9.314 15.901 1.606 1.00 57.88 92 TRP A C 1
ATOM 714 O O . TRP A 1 92 ? 9.717 15.695 2.754 1.00 57.88 92 TRP A O 1
ATOM 724 N N . ILE A 1 93 ? 9.815 15.232 0.566 1.00 60.72 93 ILE A N 1
ATOM 725 C CA . ILE A 1 93 ? 10.747 14.109 0.673 1.00 60.72 93 ILE A CA 1
ATOM 726 C C . ILE A 1 93 ? 12.025 14.414 -0.129 1.00 60.72 93 ILE A C 1
ATOM 728 O O . ILE A 1 93 ? 12.538 13.581 -0.876 1.00 60.72 93 ILE A O 1
ATOM 732 N N . SER A 1 94 ? 12.618 15.597 0.068 1.00 58.94 94 SER A N 1
ATOM 733 C CA . SER A 1 94 ? 13.827 16.030 -0.663 1.00 58.94 94 SER A CA 1
ATOM 734 C C . SER A 1 94 ? 15.029 15.077 -0.532 1.00 58.94 94 SER A C 1
ATOM 736 O O . SER A 1 94 ? 15.933 15.118 -1.359 1.00 58.94 94 SER A O 1
ATOM 738 N N . LYS A 1 95 ? 15.056 14.191 0.479 1.00 62.56 95 LYS A N 1
ATOM 739 C CA . LYS A 1 95 ? 16.124 13.186 0.663 1.00 62.56 95 LYS A CA 1
ATOM 740 C C . LYS A 1 95 ? 15.877 11.844 -0.037 1.00 62.56 95 LYS A C 1
ATOM 742 O O . LYS A 1 95 ? 16.844 11.173 -0.362 1.00 62.56 95 LYS A O 1
ATOM 747 N N . LEU A 1 96 ? 14.622 11.429 -0.238 1.00 63.69 96 LEU A N 1
ATOM 748 C CA . LEU A 1 96 ? 14.288 10.098 -0.784 1.00 63.69 96 LEU A CA 1
ATOM 749 C C . LEU A 1 96 ? 13.674 10.173 -2.194 1.00 63.69 96 LEU A C 1
ATOM 751 O O . LEU A 1 96 ? 13.857 9.238 -2.972 1.00 63.69 96 LEU A O 1
ATOM 755 N N . ALA A 1 97 ? 13.057 11.298 -2.574 1.00 66.12 97 ALA A N 1
ATOM 756 C CA . ALA A 1 97 ? 12.612 11.545 -3.945 1.00 66.12 97 ALA A CA 1
ATOM 757 C C . ALA A 1 97 ? 13.750 11.425 -4.985 1.00 66.12 97 ALA A C 1
ATOM 759 O O . ALA A 1 97 ? 13.537 10.738 -5.983 1.00 66.12 97 ALA A O 1
ATOM 760 N N . PRO A 1 98 ? 14.975 11.959 -4.770 1.00 71.75 98 PRO A N 1
ATOM 761 C CA . PRO A 1 98 ? 16.056 11.836 -5.753 1.00 71.75 98 PRO A CA 1
ATOM 762 C C . PRO A 1 98 ? 16.467 10.380 -6.004 1.00 71.75 98 PRO A C 1
ATOM 764 O O . PRO A 1 98 ? 16.700 9.983 -7.143 1.00 71.75 98 PRO A O 1
ATOM 767 N N . ASP A 1 99 ? 16.525 9.563 -4.948 1.00 74.69 99 ASP A N 1
ATOM 768 C CA . ASP A 1 99 ? 16.903 8.152 -5.047 1.00 74.69 99 ASP A CA 1
ATOM 769 C C . ASP A 1 99 ? 15.817 7.298 -5.702 1.00 74.69 99 ASP A C 1
ATOM 771 O O . ASP A 1 99 ? 16.124 6.438 -6.533 1.00 74.69 99 ASP A O 1
ATOM 775 N N . ALA A 1 100 ? 14.552 7.550 -5.361 1.00 72.06 100 ALA A N 1
ATOM 776 C CA . ALA A 1 100 ? 13.417 6.878 -5.979 1.00 72.06 100 ALA A CA 1
ATOM 777 C C . ALA A 1 100 ? 13.315 7.231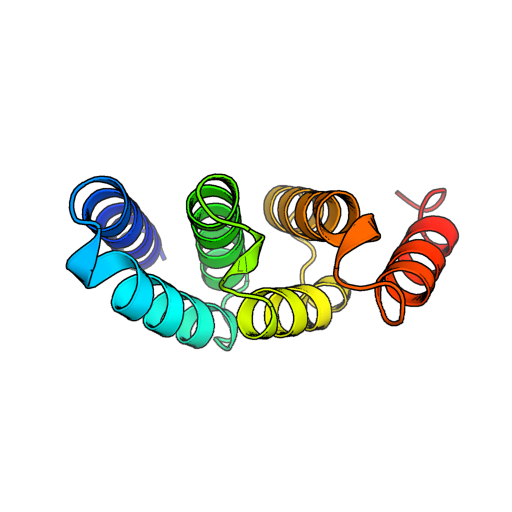 -7.474 1.00 72.06 100 ALA A C 1
ATOM 779 O O . ALA A 1 100 ? 13.226 6.334 -8.313 1.00 72.06 100 ALA A O 1
ATOM 780 N N . LEU A 1 101 ? 13.444 8.518 -7.820 1.00 73.50 101 LEU A N 1
ATOM 781 C CA . LEU A 1 101 ? 13.483 8.985 -9.208 1.00 73.50 101 LEU A CA 1
ATOM 782 C C . LEU A 1 101 ? 14.671 8.385 -9.972 1.00 73.50 101 LEU A C 1
ATOM 784 O O . 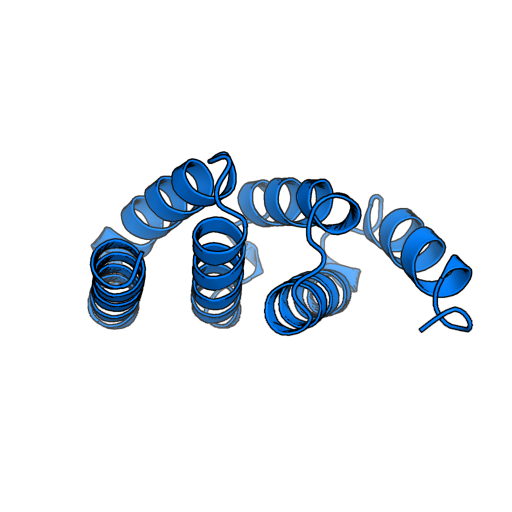LEU A 1 101 ? 14.492 7.905 -11.088 1.00 73.50 101 LEU A O 1
ATOM 788 N N . ARG A 1 102 ? 15.864 8.315 -9.365 1.00 80.12 102 ARG A N 1
ATOM 789 C CA . ARG A 1 102 ? 17.045 7.675 -9.970 1.00 80.12 102 ARG A CA 1
ATOM 790 C C . ARG A 1 102 ? 16.820 6.192 -10.281 1.00 80.12 102 ARG A C 1
ATOM 792 O O . ARG A 1 102 ? 17.277 5.711 -11.315 1.00 80.12 102 ARG A O 1
ATOM 799 N N . LYS A 1 103 ? 16.158 5.439 -9.396 1.00 77.19 103 LYS A N 1
ATOM 800 C CA . LYS A 1 103 ? 15.801 4.034 -9.673 1.00 77.19 103 LYS A CA 1
ATOM 801 C C . LYS A 1 103 ? 14.808 3.927 -10.831 1.00 77.19 103 LYS A C 1
ATOM 803 O O . LYS A 1 103 ? 14.960 3.056 -11.686 1.00 77.19 103 LYS A O 1
ATOM 808 N N . MET A 1 104 ? 13.827 4.827 -10.876 1.00 72.88 104 MET A N 1
ATOM 809 C CA . MET A 1 104 ? 12.832 4.860 -11.947 1.00 72.88 104 MET A CA 1
ATOM 810 C C . MET A 1 104 ? 13.454 5.161 -13.311 1.00 72.88 104 MET A C 1
ATOM 812 O O . MET A 1 104 ? 13.130 4.480 -14.277 1.00 72.88 104 MET A O 1
ATOM 816 N N . THR A 1 105 ? 14.363 6.136 -13.402 1.00 78.19 105 THR A N 1
ATOM 817 C CA . THR A 1 105 ? 14.985 6.510 -14.682 1.00 78.19 105 THR A CA 1
ATOM 818 C C . THR A 1 105 ? 15.870 5.407 -15.251 1.00 78.19 105 THR A C 1
ATOM 820 O O . THR A 1 105 ? 15.906 5.232 -16.464 1.00 78.19 105 THR A O 1
ATOM 823 N N . LYS A 1 106 ? 16.532 4.609 -14.402 1.00 78.62 106 LYS A N 1
ATOM 824 C CA . LYS A 1 106 ? 17.358 3.474 -14.851 1.00 78.62 106 LYS A CA 1
ATOM 825 C C . LYS A 1 106 ? 16.579 2.396 -15.599 1.00 78.62 106 LYS A C 1
ATOM 827 O O . LYS A 1 106 ? 17.142 1.776 -16.484 1.00 78.62 106 LYS A O 1
ATOM 832 N N . THR A 1 107 ? 15.323 2.170 -15.228 1.00 73.06 107 THR A N 1
ATOM 833 C CA . THR A 1 107 ? 14.470 1.118 -15.811 1.00 73.06 107 THR A CA 1
ATOM 834 C C . THR A 1 107 ? 13.420 1.689 -16.762 1.00 73.06 107 THR A C 1
ATOM 836 O O . THR A 1 107 ? 12.498 0.984 -17.161 1.00 73.06 107 THR A O 1
ATOM 839 N N . PHE A 1 108 ? 13.534 2.975 -17.119 1.00 73.31 108 PHE A N 1
ATOM 840 C CA . PHE A 1 108 ? 12.543 3.665 -17.943 1.00 73.31 108 PHE A CA 1
ATOM 841 C C . PHE A 1 108 ? 12.493 3.126 -19.376 1.00 73.31 108 PHE A C 1
ATOM 843 O O . PHE A 1 108 ? 11.410 3.023 -19.932 1.00 73.31 108 PHE A O 1
ATOM 850 N N . SER A 1 109 ? 13.643 2.756 -19.947 1.00 74.38 109 SER A N 1
ATOM 851 C CA . SER A 1 109 ? 13.730 2.208 -21.309 1.00 74.38 109 SER A CA 1
ATOM 852 C C . SER A 1 109 ? 13.482 0.697 -21.391 1.00 74.38 109 SER A C 1
ATOM 854 O O . SER A 1 109 ? 13.321 0.175 -22.489 1.00 74.38 109 SER A O 1
ATOM 856 N N . ASP A 1 110 ? 13.471 -0.002 -20.251 1.00 66.81 110 ASP A N 1
ATOM 857 C CA . ASP A 1 110 ? 13.341 -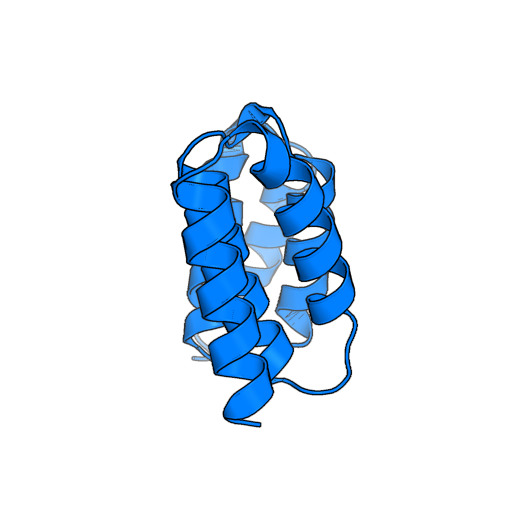1.467 -20.177 1.00 66.81 110 ASP A CA 1
ATOM 858 C C . ASP A 1 110 ? 11.873 -1.938 -20.110 1.00 66.81 110 ASP A C 1
ATOM 860 O O . ASP A 1 110 ? 11.613 -3.138 -19.994 1.00 66.81 110 ASP A O 1
ATOM 864 N N . LYS A 1 111 ? 10.904 -1.013 -20.144 1.00 49.88 111 LYS A N 1
ATOM 865 C CA . LYS A 1 111 ? 9.464 -1.303 -20.105 1.00 49.88 111 LYS A CA 1
ATOM 866 C C . LYS A 1 111 ? 8.712 -0.631 -21.243 1.00 49.88 111 LYS A C 1
ATOM 868 O O . LYS A 1 111 ? 8.984 0.559 -21.503 1.00 49.88 111 LYS A O 1
#

pLDDT: mean 83.86, std 10.21, range [49.88, 95.25]

Foldseek 3Di:
DVVLLVVLVVLLVCVVVPVVCVVVSLVVLLVQLPDPDLVSVQSSLLSNLVSCVVPVVPPVVSLVSLLVCLVVHPDVNSVVSNVVSLVVCVPPCVPCSVVSVVVCVVCVVVD

Secondary structure (DSSP, 8-state):
-HHHHHHHHHHHHHHHH-HHHHHHHHHHHHHHHTSS-HHHHHHHHHHHHHHHTT-GGG-HHHHHHHHHTTTT---HHHHHHHHHHHHHTTTT-TTTHHHHHHHHHHTSTT-

Sequence (111 aa):
NEFAVQTIHAIDLCANRISEVTEACLNELVVLMSKKDETIIAESVVVIKRLLQMNPSQYGSIIKHTLHILDKITIPTAHASIRWLIGECSDWISKLAPDALRKMTKTFSDK

Radius of gyration: 13.82 Å; chains: 1; bounding box: 34×32×33 Å